Protein AF-A0A518HL63-F1 (afdb_monomer_lite)

Sequence (126 aa):
MVMKGSLRIQKVVGDMHQLRRSQWMAIAESDPELTDPPPRMGRNPANGQLMQLRLPPDERALETDGEIIGRFFWDTIHYPSPGSDGPAWDDELGTVTANYALEHEDHVRSIAELFASIMDAELVLD

Secondary structure (DSSP, 8-state):
--EEEEEEEE-EETTEE--BHHHHHHHHHH-TTEEPPPPEEEE-TTT--EEEEPPPTT-EEEEETTEEEEEEEEEEEEEE-TTSSSEEEEEEEEEEEEEEETT-HHHHHHHHHHHHHHTT-EEEE-

Foldseek 3Di:
DDWDFKKKWWDDDPNFTDQFLVLLLVCLVPPPQWADDDWDWDADPVPRDIDTDDDDSNKTFGDDPRDTFKIKHWDFDWDPDPPDPGTDGDSGGTIIMMTGDPPCVVVSVVVSVVSSVSRVTDMGGD

pLDDT: mean 88.3, std 11.54, range [50.44, 97.19]

Organism: NCBI:txid2527979

Radius of gyration: 16.2 Å; chains: 1; bounding box: 44×37×38 Å

Structure (mmCIF, N/CA/C/O backbone):
data_AF-A0A518HL63-F1
#
_entry.id   AF-A0A518HL63-F1
#
loop_
_atom_site.group_PDB
_atom_site.id
_atom_site.type_symbol
_atom_site.label_atom_id
_atom_site.label_alt_id
_atom_site.label_comp_id
_atom_site.label_asym_id
_atom_site.label_entity_id
_atom_site.label_seq_id
_atom_site.pdbx_PDB_ins_code
_atom_site.Cartn_x
_atom_site.Cartn_y
_atom_site.Cartn_z
_atom_site.occupancy
_atom_site.B_iso_or_equiv
_atom_site.auth_seq_id
_atom_site.auth_comp_id
_atom_site.auth_asym_id
_atom_site.auth_atom_id
_atom_site.pdbx_PDB_model_num
ATOM 1 N N . MET A 1 1 ? -4.138 -1.891 17.273 1.00 61.84 1 MET A N 1
ATOM 2 C CA . MET A 1 1 ? -3.821 -3.145 16.568 1.00 61.84 1 MET A CA 1
ATOM 3 C C . MET A 1 1 ? -2.320 -3.240 16.344 1.00 61.84 1 MET A C 1
ATOM 5 O O . MET A 1 1 ? -1.709 -2.217 16.055 1.00 61.84 1 MET A O 1
ATOM 9 N N . VAL A 1 2 ? -1.733 -4.425 16.519 1.00 72.50 2 VAL A N 1
ATOM 10 C CA . VAL A 1 2 ? -0.308 -4.691 16.262 1.00 72.50 2 VAL A CA 1
ATOM 11 C C . VAL A 1 2 ? -0.208 -5.439 14.933 1.00 72.50 2 VAL A C 1
ATOM 13 O O . VAL A 1 2 ? -0.754 -6.534 14.831 1.00 72.50 2 VAL A O 1
ATOM 16 N N . MET A 1 3 ? 0.462 -4.852 13.938 1.00 83.94 3 MET A N 1
ATOM 17 C CA . MET A 1 3 ? 0.768 -5.541 12.677 1.00 83.94 3 MET A CA 1
ATOM 18 C C . MET A 1 3 ? 1.794 -6.651 12.931 1.00 83.94 3 MET A C 1
ATOM 20 O O . MET A 1 3 ? 2.666 -6.494 13.792 1.00 83.94 3 MET A O 1
ATOM 24 N N . LYS A 1 4 ? 1.662 -7.781 12.234 1.00 85.81 4 LYS A N 1
ATOM 25 C CA . LYS A 1 4 ? 2.432 -9.006 12.507 1.00 85.81 4 LYS A CA 1
ATOM 26 C C . LYS A 1 4 ? 3.498 -9.331 11.473 1.00 85.81 4 LYS A C 1
ATOM 28 O O . LYS A 1 4 ? 4.478 -9.966 11.847 1.00 85.81 4 LYS A O 1
ATOM 33 N N . GLY A 1 5 ? 3.338 -8.855 10.246 1.00 89.31 5 GLY A N 1
ATOM 34 C CA . GLY A 1 5 ? 4.333 -8.983 9.191 1.00 89.31 5 GLY A CA 1
ATOM 35 C C . GLY A 1 5 ? 4.058 -8.018 8.045 1.00 89.31 5 GLY A C 1
ATOM 36 O O . GLY A 1 5 ? 3.074 -7.266 8.081 1.00 89.31 5 GLY A O 1
ATOM 37 N N . SER A 1 6 ? 4.952 -8.046 7.061 1.00 92.25 6 SER A N 1
ATOM 38 C CA . SER A 1 6 ? 4.890 -7.241 5.846 1.00 92.25 6 SER A CA 1
ATOM 39 C C . SER A 1 6 ? 5.074 -8.107 4.601 1.00 92.25 6 SER A C 1
ATOM 41 O O . SER A 1 6 ? 5.716 -9.154 4.625 1.00 92.25 6 SER A O 1
ATOM 43 N N . LEU A 1 7 ? 4.470 -7.660 3.507 1.00 93.94 7 LEU A N 1
ATOM 44 C CA . LEU A 1 7 ? 4.672 -8.144 2.148 1.00 93.94 7 LEU A CA 1
ATOM 45 C C . LEU A 1 7 ? 5.082 -6.936 1.306 1.00 93.94 7 LEU A C 1
ATOM 47 O O . LEU A 1 7 ? 4.632 -5.818 1.574 1.00 93.94 7 LEU A O 1
ATOM 51 N N . ARG A 1 8 ? 5.877 -7.144 0.261 1.00 95.06 8 ARG A N 1
ATOM 52 C CA . ARG A 1 8 ? 6.327 -6.065 -0.622 1.00 95.06 8 ARG A CA 1
ATOM 53 C C . ARG A 1 8 ? 5.973 -6.358 -2.069 1.00 95.06 8 ARG A C 1
ATOM 55 O O . ARG A 1 8 ? 6.390 -7.372 -2.616 1.00 95.06 8 ARG A O 1
ATOM 62 N N . ILE A 1 9 ? 5.251 -5.445 -2.708 1.00 95.25 9 ILE A N 1
ATOM 63 C CA . ILE A 1 9 ? 5.017 -5.458 -4.150 1.00 95.25 9 ILE A CA 1
ATOM 64 C C . ILE A 1 9 ? 6.094 -4.609 -4.816 1.00 95.25 9 ILE A C 1
ATOM 66 O O . ILE A 1 9 ? 6.260 -3.428 -4.491 1.00 95.25 9 ILE A O 1
ATOM 70 N N . GLN A 1 10 ? 6.823 -5.197 -5.757 1.00 93.69 10 GLN A N 1
ATOM 71 C CA . GLN A 1 10 ? 7.924 -4.527 -6.435 1.00 93.69 10 GLN A CA 1
ATOM 72 C C . GLN A 1 10 ? 8.055 -4.959 -7.889 1.00 93.69 10 GLN A C 1
ATOM 74 O O . GLN A 1 10 ? 7.746 -6.087 -8.249 1.00 93.69 10 GLN A O 1
ATOM 79 N N . LYS A 1 11 ? 8.582 -4.071 -8.728 1.00 91.81 11 LYS A N 1
ATOM 80 C CA . LYS A 1 11 ? 8.976 -4.400 -10.098 1.00 91.81 11 LYS A CA 1
ATOM 81 C C . LYS A 1 11 ? 10.426 -4.013 -10.288 1.00 91.81 11 LYS A C 1
ATOM 83 O O . LYS A 1 11 ? 10.715 -2.820 -10.293 1.00 91.81 11 LYS A O 1
ATOM 88 N N . VAL A 1 12 ? 11.311 -4.993 -10.441 1.00 85.50 12 VAL A N 1
ATOM 89 C CA . VAL A 1 12 ? 12.753 -4.779 -10.620 1.00 85.50 12 VAL A CA 1
ATOM 90 C C . VAL A 1 12 ? 13.178 -5.332 -11.978 1.00 85.50 12 VAL A C 1
ATOM 92 O O . VAL A 1 12 ? 12.882 -6.474 -12.309 1.00 85.50 12 VAL A O 1
ATOM 95 N N . VAL A 1 13 ? 13.864 -4.518 -12.783 1.00 83.81 13 VAL A N 1
ATOM 96 C CA . VAL A 1 13 ? 14.419 -4.917 -14.084 1.00 83.81 13 VAL A CA 1
ATOM 97 C C . VAL A 1 13 ? 15.917 -4.639 -14.070 1.00 83.81 13 VAL A C 1
ATOM 99 O O . VAL A 1 13 ? 16.348 -3.483 -14.090 1.00 83.81 13 VAL A O 1
ATOM 102 N N . GLY A 1 14 ? 16.715 -5.707 -14.019 1.00 84.81 14 GLY A N 1
ATOM 103 C CA . GLY A 1 14 ? 18.136 -5.594 -13.691 1.00 84.81 14 GLY A CA 1
ATOM 104 C C . GLY A 1 14 ? 18.298 -5.110 -12.251 1.00 84.81 14 GLY A C 1
ATOM 105 O O . GLY A 1 14 ? 17.744 -5.722 -11.347 1.00 84.81 14 GLY A O 1
ATOM 106 N N . ASP A 1 15 ? 18.992 -3.988 -12.058 1.00 76.12 15 ASP A N 1
ATOM 107 C CA . ASP A 1 15 ? 19.229 -3.385 -10.736 1.00 76.12 15 ASP A CA 1
ATOM 108 C C . ASP A 1 15 ? 18.327 -2.160 -10.455 1.00 76.12 15 ASP A C 1
ATOM 110 O O . ASP A 1 15 ? 18.568 -1.397 -9.520 1.00 76.12 15 ASP A O 1
ATOM 114 N N . MET A 1 16 ? 17.300 -1.922 -11.281 1.00 78.38 16 MET A N 1
ATOM 115 C CA . MET A 1 16 ? 16.433 -0.737 -11.190 1.00 78.38 16 MET A CA 1
ATOM 116 C C . MET A 1 16 ? 14.993 -1.130 -10.871 1.00 78.38 16 MET A C 1
ATOM 118 O O . MET A 1 16 ? 14.450 -2.011 -11.540 1.00 78.38 16 MET A O 1
ATOM 122 N N . HIS A 1 17 ? 14.336 -0.441 -9.927 1.00 81.06 17 HIS A N 1
ATOM 123 C CA . HIS A 1 17 ? 12.883 -0.585 -9.809 1.00 81.06 17 HIS A CA 1
ATOM 124 C C . HIS A 1 17 ? 12.187 0.275 -10.855 1.00 81.06 17 HIS A C 1
ATOM 126 O O . HIS A 1 17 ? 12.666 1.328 -11.270 1.00 81.06 17 HIS A O 1
ATOM 132 N N . GLN A 1 18 ? 11.043 -0.222 -11.295 1.00 87.25 18 GLN A N 1
ATOM 133 C CA . GLN A 1 18 ? 10.226 0.384 -12.334 1.00 87.25 18 GLN A CA 1
ATOM 134 C C . GLN A 1 18 ? 8.776 0.575 -11.900 1.00 87.25 18 GLN A C 1
ATOM 136 O O . GLN A 1 18 ? 7.995 1.148 -12.659 1.00 87.25 18 GLN A O 1
ATOM 141 N N . LEU A 1 19 ? 8.405 0.085 -10.713 1.00 91.38 19 LEU A N 1
ATOM 142 C CA . LEU A 1 19 ? 7.070 0.306 -10.185 1.00 91.38 19 LEU A CA 1
ATOM 143 C C . LEU A 1 19 ? 6.904 1.793 -9.894 1.00 91.38 19 LEU A C 1
ATOM 145 O O . LEU A 1 19 ? 7.786 2.391 -9.273 1.00 91.38 19 LEU A O 1
ATOM 149 N N . ARG A 1 20 ? 5.783 2.370 -10.343 1.00 91.94 20 ARG A N 1
ATOM 150 C CA . ARG A 1 20 ? 5.518 3.799 -10.190 1.00 91.94 20 ARG A CA 1
ATOM 151 C C . ARG A 1 20 ? 4.469 4.120 -9.136 1.00 91.94 20 ARG A C 1
ATOM 153 O O . ARG A 1 20 ? 3.409 3.494 -9.114 1.00 91.94 20 ARG A O 1
ATOM 160 N N . ARG A 1 21 ? 4.705 5.171 -8.349 1.00 94.00 21 ARG A N 1
ATOM 161 C CA . ARG A 1 21 ? 3.762 5.666 -7.335 1.00 94.00 21 ARG A CA 1
ATOM 162 C C . ARG A 1 21 ? 2.418 6.017 -7.953 1.00 94.00 21 ARG A C 1
ATOM 164 O O . ARG A 1 21 ? 1.379 5.647 -7.420 1.00 94.00 21 ARG A O 1
ATOM 171 N N . SER A 1 22 ? 2.430 6.668 -9.112 1.00 94.69 22 SER A N 1
ATOM 172 C CA . SER A 1 22 ? 1.220 6.976 -9.882 1.00 94.69 22 SER A CA 1
ATOM 173 C C . SER A 1 22 ? 0.386 5.743 -10.263 1.00 94.69 22 SER A C 1
ATOM 175 O O . SER A 1 22 ? -0.840 5.831 -10.261 1.00 94.69 22 SER A O 1
ATOM 177 N N . GLN A 1 23 ? 1.009 4.590 -10.541 1.00 95.12 23 GLN A N 1
ATOM 178 C CA . GLN A 1 23 ? 0.276 3.339 -10.794 1.00 95.12 23 GLN A CA 1
ATOM 179 C C . GLN A 1 23 ? -0.397 2.834 -9.518 1.00 95.12 23 GLN A C 1
ATOM 181 O O . GLN A 1 23 ? -1.576 2.487 -9.547 1.00 95.12 23 GLN A O 1
ATOM 186 N N . TRP A 1 24 ? 0.334 2.850 -8.398 1.00 95.75 24 TRP A N 1
ATOM 187 C CA . TRP A 1 24 ? -0.224 2.500 -7.096 1.00 95.75 24 TRP A CA 1
ATOM 188 C C . TRP A 1 24 ? -1.393 3.416 -6.719 1.00 95.75 24 TRP A C 1
ATOM 190 O O . TRP A 1 24 ? -2.459 2.919 -6.375 1.00 95.75 24 TRP A O 1
ATOM 200 N N . MET A 1 25 ? -1.241 4.738 -6.845 1.00 95.81 25 MET A N 1
ATOM 201 C CA . MET A 1 25 ? -2.315 5.677 -6.509 1.00 95.81 25 MET A CA 1
ATOM 202 C C . MET A 1 25 ? -3.574 5.446 -7.350 1.00 95.81 25 MET A C 1
ATOM 204 O O . MET A 1 25 ? -4.672 5.496 -6.808 1.00 95.81 25 MET A O 1
ATOM 208 N N . ALA A 1 26 ? -3.434 5.128 -8.642 1.00 95.44 26 ALA A N 1
ATOM 209 C CA . ALA A 1 26 ? -4.585 4.825 -9.493 1.00 95.44 26 ALA A CA 1
ATOM 210 C C . ALA A 1 26 ? -5.371 3.591 -9.005 1.00 95.44 26 ALA A C 1
ATOM 212 O O . ALA A 1 26 ? -6.601 3.589 -9.052 1.00 95.44 26 ALA A O 1
ATOM 213 N N . ILE A 1 27 ? -4.684 2.559 -8.502 1.00 95.44 27 ILE A N 1
ATOM 214 C CA . ILE A 1 27 ? -5.324 1.392 -7.870 1.00 95.44 27 ILE A CA 1
ATOM 215 C C . ILE A 1 27 ? -5.944 1.800 -6.532 1.00 95.44 27 ILE A C 1
ATOM 217 O O . ILE A 1 27 ? -7.132 1.588 -6.317 1.00 95.44 27 ILE A O 1
ATOM 221 N N . ALA A 1 28 ? -5.169 2.458 -5.670 1.00 94.56 28 ALA A N 1
ATOM 222 C CA . ALA A 1 28 ? -5.584 2.904 -4.343 1.00 94.56 28 ALA A CA 1
ATOM 223 C C . ALA A 1 28 ? -6.820 3.822 -4.346 1.00 94.56 28 ALA A C 1
ATOM 225 O O . ALA A 1 28 ? -7.531 3.904 -3.348 1.00 94.56 28 ALA A O 1
ATOM 226 N N . GLU A 1 29 ? -7.053 4.561 -5.430 1.00 93.75 29 GLU A N 1
ATOM 227 C CA . GLU A 1 29 ? -8.224 5.425 -5.610 1.00 93.75 29 GLU A CA 1
ATOM 228 C C . GLU A 1 29 ? -9.440 4.703 -6.204 1.00 93.75 29 GLU A C 1
ATOM 230 O O . GLU A 1 29 ? -10.560 5.189 -6.050 1.00 93.75 29 GLU A O 1
ATOM 235 N N . SER A 1 30 ? -9.239 3.586 -6.909 1.00 93.38 30 SER A N 1
ATOM 236 C CA . SER A 1 30 ? -10.305 2.901 -7.653 1.00 93.38 30 SER A CA 1
ATOM 237 C C . SER A 1 30 ? -10.763 1.588 -7.028 1.00 93.38 30 SER A C 1
ATOM 239 O O . SER A 1 30 ? -11.884 1.157 -7.308 1.00 93.38 30 SER A O 1
ATOM 241 N N . ASP A 1 31 ? -9.935 0.963 -6.192 1.00 94.62 31 ASP A N 1
ATOM 242 C CA . ASP A 1 31 ? -10.261 -0.307 -5.561 1.00 94.62 31 ASP A CA 1
ATOM 243 C C . ASP A 1 31 ? -11.228 -0.115 -4.375 1.00 94.62 31 ASP A C 1
ATOM 245 O O . ASP A 1 31 ? -10.900 0.606 -3.430 1.00 94.62 31 ASP A O 1
ATOM 249 N N . PRO A 1 32 ? -12.424 -0.733 -4.400 1.00 93.44 32 PRO A N 1
ATOM 250 C CA . PRO A 1 32 ? -13.440 -0.536 -3.370 1.00 93.44 32 PRO A CA 1
ATOM 251 C C . PRO A 1 32 ? -13.135 -1.249 -2.044 1.00 93.44 32 PRO A C 1
ATOM 253 O O . PRO A 1 32 ? -13.814 -0.966 -1.056 1.00 93.44 32 PRO A O 1
ATOM 256 N N . GLU A 1 33 ? -12.172 -2.176 -2.005 1.00 93.31 33 GLU A N 1
ATOM 257 C CA . GLU A 1 33 ? -11.741 -2.828 -0.762 1.00 93.31 33 GLU A CA 1
ATOM 258 C C . GLU A 1 33 ? -10.764 -1.950 0.031 1.00 93.31 33 GLU A C 1
ATOM 260 O O . GLU A 1 33 ? -10.609 -2.113 1.244 1.00 93.31 33 GLU A O 1
ATOM 265 N N . LEU A 1 34 ? -10.127 -0.988 -0.641 1.00 95.25 34 LEU A N 1
ATOM 266 C CA . LEU A 1 34 ? -9.207 -0.046 -0.027 1.00 95.25 34 LEU A CA 1
ATOM 267 C C . LEU A 1 34 ? -9.944 1.176 0.523 1.00 95.25 34 LEU A C 1
ATOM 269 O O . LEU A 1 34 ? -10.631 1.905 -0.190 1.00 95.25 34 LEU A O 1
ATOM 273 N N . THR A 1 35 ? -9.740 1.445 1.808 1.00 95.12 35 THR A N 1
ATOM 274 C CA . THR A 1 35 ? -10.339 2.583 2.510 1.00 95.12 35 THR A CA 1
ATOM 275 C C . THR A 1 35 ? -9.285 3.584 2.963 1.00 95.12 35 THR A C 1
ATOM 277 O O . THR A 1 35 ? -8.084 3.293 3.039 1.00 95.12 35 THR A O 1
ATOM 280 N N . ASP A 1 36 ? -9.737 4.795 3.288 1.00 92.62 36 ASP A N 1
ATOM 281 C CA . ASP A 1 36 ? -8.885 5.761 3.965 1.00 92.62 36 ASP A CA 1
ATOM 282 C C . ASP A 1 36 ? -8.555 5.255 5.379 1.00 92.62 36 ASP A C 1
ATOM 284 O O . ASP A 1 36 ? -9.465 4.995 6.173 1.00 92.62 36 ASP A O 1
ATOM 288 N N . PRO A 1 37 ? -7.267 5.144 5.746 1.00 90.31 37 PRO A N 1
ATOM 289 C CA . PRO A 1 37 ? -6.884 4.757 7.094 1.00 90.31 37 PRO A CA 1
ATOM 290 C C . PRO A 1 37 ? -7.386 5.780 8.128 1.00 90.31 37 PRO A C 1
ATOM 292 O O . PRO A 1 37 ? -7.457 6.985 7.859 1.00 90.31 37 PRO A O 1
ATOM 295 N N . PRO A 1 38 ? -7.647 5.347 9.373 1.00 86.94 38 PRO A N 1
ATOM 296 C CA . PRO A 1 38 ? -8.111 6.233 10.422 1.00 86.94 38 PRO A CA 1
ATOM 297 C C . PRO A 1 38 ? -7.045 7.292 10.735 1.00 86.94 38 PRO A C 1
ATOM 299 O O . PRO A 1 38 ? -5.841 6.993 10.695 1.00 86.94 38 PRO A O 1
ATOM 302 N N . PRO A 1 39 ? -7.459 8.510 11.129 1.00 87.25 39 PRO A N 1
ATOM 303 C CA . PRO A 1 39 ? -6.540 9.571 11.509 1.00 87.25 39 PRO A CA 1
ATOM 304 C C . PRO A 1 39 ? -5.517 9.108 12.546 1.00 87.25 39 PRO A C 1
ATOM 306 O O . PRO A 1 39 ? -5.866 8.545 13.587 1.00 87.25 39 PRO A O 1
ATOM 309 N N . ARG A 1 40 ? -4.235 9.386 12.299 1.00 88.31 40 ARG A N 1
ATOM 310 C CA . ARG A 1 40 ? -3.193 9.172 13.307 1.00 88.31 40 ARG A CA 1
ATOM 311 C C . ARG A 1 40 ? -3.128 10.386 14.225 1.00 88.31 40 ARG A C 1
ATOM 313 O O . ARG A 1 40 ? -3.049 11.520 13.761 1.00 88.31 40 ARG A O 1
ATOM 320 N N . MET A 1 41 ? -3.113 10.142 15.530 1.00 93.31 41 MET A N 1
ATOM 321 C CA . MET A 1 41 ? -2.921 11.184 16.534 1.00 93.31 41 MET A CA 1
ATOM 322 C C . MET A 1 41 ? -1.470 11.176 17.005 1.00 93.31 41 MET A C 1
ATOM 324 O O . MET A 1 41 ? -0.958 10.156 17.461 1.00 93.31 41 MET A O 1
ATOM 328 N N . GLY A 1 42 ? -0.809 12.322 16.892 1.00 92.12 42 GLY A N 1
ATOM 329 C CA . GLY A 1 42 ? 0.525 12.568 17.417 1.00 92.12 42 GLY A CA 1
ATOM 330 C C . GLY A 1 42 ? 0.494 13.536 18.593 1.00 92.12 42 GLY A C 1
ATOM 331 O O . GLY A 1 42 ? -0.559 14.022 19.014 1.00 92.12 42 GLY A O 1
ATOM 332 N N . ARG A 1 43 ? 1.683 13.847 19.107 1.00 95.50 43 ARG A N 1
ATOM 333 C CA . ARG A 1 43 ? 1.887 14.928 20.071 1.00 95.50 43 ARG A CA 1
ATOM 334 C C . ARG A 1 43 ? 2.834 15.950 19.479 1.00 95.50 43 ARG A C 1
ATOM 336 O O . ARG A 1 43 ? 3.896 15.588 18.981 1.00 95.50 43 ARG A O 1
ATOM 343 N N . ASN A 1 44 ? 2.456 17.217 19.570 1.00 94.12 44 ASN A N 1
ATOM 344 C CA . ASN A 1 44 ? 3.344 18.308 19.222 1.00 94.12 44 ASN A CA 1
ATOM 345 C C . ASN A 1 44 ? 4.554 18.282 20.181 1.00 94.12 44 ASN A C 1
ATOM 347 O O . ASN A 1 44 ? 4.358 18.371 21.398 1.00 94.12 44 ASN A O 1
ATOM 351 N N . PRO A 1 45 ? 5.793 18.170 19.673 1.00 93.25 45 PRO A N 1
ATOM 352 C CA . PRO A 1 45 ? 6.977 18.051 20.521 1.00 93.25 45 PRO A CA 1
ATOM 353 C C . PRO A 1 45 ? 7.270 19.319 21.337 1.00 93.25 45 PRO A C 1
ATOM 355 O O . PRO A 1 45 ? 7.923 19.232 22.371 1.00 93.25 45 PRO A O 1
ATOM 358 N N . ALA A 1 46 ? 6.779 20.487 20.913 1.00 95.44 46 ALA A N 1
ATOM 359 C CA . ALA A 1 46 ? 7.027 21.754 21.596 1.00 95.44 46 ALA A CA 1
ATOM 360 C C . ALA A 1 46 ? 6.135 21.965 22.831 1.00 95.44 46 ALA A C 1
ATOM 362 O O . ALA A 1 46 ? 6.562 22.605 23.788 1.00 95.44 46 ALA A O 1
ATOM 363 N N . ASN A 1 47 ? 4.892 21.472 22.812 1.00 94.81 47 ASN A N 1
ATOM 364 C CA . ASN A 1 47 ? 3.904 21.775 23.859 1.00 94.81 47 ASN A CA 1
ATOM 365 C C . ASN A 1 47 ? 3.118 20.554 24.377 1.00 94.81 47 ASN A C 1
ATOM 367 O O . ASN A 1 47 ? 2.258 20.700 25.244 1.00 94.81 47 ASN A O 1
ATOM 371 N N . GLY A 1 48 ? 3.378 19.358 23.845 1.00 95.44 48 GLY A N 1
ATOM 372 C CA . GLY A 1 48 ? 2.751 18.101 24.259 1.00 95.44 48 GLY A CA 1
ATOM 373 C C . GLY A 1 48 ? 1.278 17.930 23.867 1.00 95.44 48 GLY A C 1
ATOM 374 O O . GLY A 1 48 ? 0.692 16.884 24.178 1.00 95.44 48 GLY A O 1
ATOM 375 N N . GLN A 1 49 ? 0.671 18.913 23.192 1.00 96.25 49 GLN A N 1
ATOM 376 C CA . GLN A 1 49 ? -0.732 18.862 22.780 1.00 96.25 49 GLN A CA 1
ATOM 377 C C . GLN A 1 49 ? -0.955 17.807 21.697 1.00 96.25 49 GLN A C 1
ATOM 379 O O . GLN A 1 49 ? -0.081 17.550 20.866 1.00 96.25 49 GLN A O 1
ATOM 384 N N . LEU A 1 50 ? -2.142 17.197 21.711 1.00 95.56 50 LEU A N 1
ATOM 385 C CA . LEU A 1 50 ? -2.547 16.264 20.666 1.00 95.56 50 LEU A CA 1
ATOM 386 C C . LEU A 1 50 ? -2.729 17.011 19.346 1.00 95.56 50 LEU A C 1
ATOM 388 O O . LEU A 1 50 ? -3.317 18.090 19.310 1.00 95.56 50 LEU A O 1
ATOM 392 N N . MET A 1 51 ? -2.251 16.406 18.266 1.00 93.44 51 MET A N 1
ATOM 393 C CA . MET A 1 51 ? -2.467 16.898 16.911 1.00 93.44 51 MET A CA 1
ATOM 394 C C . MET A 1 51 ? -2.748 15.736 15.970 1.00 93.44 51 MET A C 1
ATOM 396 O O . MET A 1 51 ? -2.215 14.641 16.152 1.00 93.44 51 MET A O 1
ATOM 400 N N . GLN A 1 52 ? -3.567 15.978 14.954 1.00 91.44 52 GLN A N 1
ATOM 401 C CA . GLN A 1 52 ? -3.769 15.015 13.881 1.00 91.44 52 GLN A CA 1
ATOM 402 C C . GLN A 1 52 ? -2.551 15.036 12.952 1.00 91.44 52 GLN A C 1
ATOM 404 O O . GLN A 1 52 ? -2.110 16.098 12.510 1.00 91.44 52 GLN A O 1
ATOM 409 N N . LEU A 1 53 ? -1.994 13.862 12.677 1.00 88.69 53 LEU A N 1
ATOM 410 C CA . LEU A 1 53 ? -0.906 13.685 11.727 1.00 88.69 53 LEU A CA 1
ATOM 411 C C . LEU A 1 53 ? -1.490 13.564 10.322 1.00 88.69 53 LEU A C 1
ATOM 413 O O . LEU A 1 53 ? -2.463 12.840 10.101 1.00 88.69 53 LEU A O 1
ATOM 417 N N . ARG A 1 54 ? -0.874 14.266 9.370 1.00 82.88 54 ARG A N 1
ATOM 418 C CA . ARG A 1 54 ? -1.195 14.106 7.954 1.00 82.88 54 ARG A CA 1
ATOM 419 C C . ARG A 1 54 ? -0.712 12.733 7.501 1.00 82.88 54 ARG A C 1
ATOM 421 O O . ARG A 1 54 ? 0.461 12.414 7.680 1.00 82.88 54 ARG A O 1
ATOM 428 N N . LEU A 1 55 ? -1.615 11.949 6.926 1.00 83.44 55 LEU A N 1
ATOM 429 C CA . LEU A 1 55 ? -1.263 10.679 6.309 1.00 83.44 55 LEU A CA 1
ATOM 430 C C . LEU A 1 55 ? -0.777 10.912 4.878 1.00 83.44 55 LEU A C 1
ATOM 432 O O . LEU A 1 55 ? -1.236 11.865 4.232 1.00 83.44 55 LEU A O 1
ATOM 436 N N . PRO A 1 56 ? 0.170 10.094 4.393 1.00 85.75 56 PRO A N 1
ATOM 437 C CA . PRO A 1 56 ? 0.515 10.077 2.982 1.00 85.75 56 PRO A CA 1
ATOM 438 C C . PRO A 1 56 ? -0.744 9.802 2.134 1.00 85.75 56 PRO A C 1
ATOM 440 O O . PRO A 1 56 ? -1.577 8.990 2.540 1.00 85.75 56 PRO A O 1
ATOM 443 N N . PRO A 1 57 ? -0.927 10.486 0.989 1.00 85.81 57 PRO A N 1
ATOM 444 C CA . PRO A 1 57 ? -2.122 10.331 0.144 1.00 85.81 57 PRO A CA 1
ATOM 445 C C . PRO A 1 57 ? -2.268 8.928 -0.469 1.00 85.81 57 PRO A C 1
ATOM 447 O O . PRO A 1 57 ? -3.332 8.565 -0.959 1.00 85.81 57 PRO A O 1
ATOM 450 N N . ASP A 1 58 ? -1.196 8.157 -0.423 1.00 92.00 58 ASP A N 1
ATOM 451 C CA . ASP A 1 58 ? -0.973 6.822 -0.960 1.00 92.00 58 ASP A CA 1
ATOM 452 C C . ASP A 1 58 ? -0.967 5.732 0.120 1.00 92.00 58 ASP A C 1
ATOM 454 O O . ASP A 1 58 ? -0.614 4.590 -0.164 1.00 92.00 58 ASP A O 1
ATOM 458 N N . GLU A 1 59 ? -1.352 6.061 1.355 1.00 94.81 59 GLU A N 1
ATOM 459 C CA . GLU A 1 59 ? -1.686 5.055 2.361 1.00 94.81 59 GLU A CA 1
ATOM 460 C C . GLU A 1 59 ? -3.162 4.649 2.223 1.00 94.81 59 GLU A C 1
ATOM 462 O O . GLU A 1 59 ? -4.052 5.503 2.166 1.00 94.81 59 GLU A O 1
ATOM 467 N N . ARG A 1 60 ? -3.426 3.342 2.211 1.00 96.56 60 ARG A N 1
ATOM 468 C CA . ARG A 1 60 ? -4.767 2.750 2.260 1.00 96.56 60 ARG A CA 1
ATOM 469 C C . ARG A 1 60 ? -4.851 1.676 3.331 1.00 96.56 60 ARG A C 1
ATOM 471 O O . ARG A 1 60 ? -3.859 1.020 3.651 1.00 96.56 60 ARG A O 1
ATOM 478 N N . ALA A 1 61 ? -6.034 1.507 3.899 1.00 95.62 61 ALA A N 1
ATOM 479 C CA . ALA A 1 61 ? -6.365 0.408 4.792 1.00 95.62 61 ALA A CA 1
ATOM 480 C C . ALA A 1 61 ? -7.181 -0.650 4.042 1.00 95.62 61 ALA A C 1
ATOM 482 O O . ALA A 1 61 ? -7.876 -0.337 3.083 1.00 95.62 61 ALA A O 1
ATOM 483 N N . LEU A 1 62 ? -7.077 -1.896 4.495 1.00 95.81 62 LEU A N 1
ATOM 484 C CA . LEU A 1 62 ? -8.009 -2.963 4.151 1.00 95.81 62 LEU A CA 1
ATOM 485 C C . LEU A 1 62 ? -8.850 -3.244 5.392 1.00 95.81 62 LEU A C 1
ATOM 487 O O . LEU A 1 62 ? -8.283 -3.483 6.465 1.00 95.81 62 LEU A O 1
ATOM 491 N N . GLU A 1 63 ? -10.171 -3.207 5.252 1.00 94.19 63 GLU A N 1
ATOM 492 C CA . GLU A 1 63 ? -11.122 -3.371 6.353 1.00 94.19 63 GLU A CA 1
ATOM 493 C C . GLU A 1 63 ? -12.072 -4.549 6.109 1.00 94.19 63 GLU A C 1
ATOM 495 O O . GLU A 1 63 ? -12.590 -4.727 5.012 1.00 94.19 63 GLU A O 1
ATOM 500 N N . THR A 1 64 ? -12.344 -5.332 7.154 1.00 90.50 64 THR A N 1
ATOM 501 C CA . THR A 1 64 ? -13.404 -6.352 7.171 1.00 90.50 64 THR A CA 1
ATOM 502 C C . THR A 1 64 ? -14.223 -6.185 8.440 1.00 90.50 64 THR A C 1
ATOM 504 O O . THR A 1 64 ? -13.665 -6.006 9.517 1.00 90.50 64 THR A O 1
ATOM 507 N N . ASP A 1 65 ? -15.551 -6.199 8.327 1.00 89.62 65 ASP A N 1
ATOM 508 C CA . ASP A 1 65 ? -16.469 -6.092 9.474 1.00 89.62 65 ASP A CA 1
ATOM 509 C C . ASP A 1 65 ? -16.187 -4.899 10.421 1.00 89.62 65 ASP A C 1
ATOM 511 O O . ASP A 1 65 ? -16.464 -4.946 11.620 1.00 89.62 65 ASP A O 1
ATOM 515 N N . GLY A 1 66 ? -15.646 -3.800 9.879 1.00 88.00 66 GLY A N 1
ATOM 516 C CA . GLY A 1 66 ? -15.276 -2.598 10.637 1.00 88.00 66 GLY A CA 1
ATOM 517 C C . GLY A 1 66 ? -13.933 -2.682 11.376 1.00 88.00 66 GLY A C 1
ATOM 518 O O . GLY A 1 66 ? -13.594 -1.768 12.130 1.00 88.00 66 GLY A O 1
ATOM 519 N N . GLU A 1 67 ? -13.161 -3.749 11.169 1.00 91.31 67 GLU A N 1
ATOM 520 C CA . GLU A 1 67 ? -11.789 -3.894 11.644 1.00 91.31 67 GLU A CA 1
ATOM 521 C C . GLU A 1 67 ? -10.796 -3.726 10.491 1.00 91.31 67 GLU A C 1
ATOM 523 O O . GLU A 1 67 ? -10.920 -4.343 9.437 1.00 91.31 67 GLU A O 1
ATOM 528 N N . ILE A 1 68 ? -9.768 -2.904 10.706 1.00 93.19 68 ILE A N 1
ATOM 529 C CA . ILE A 1 68 ? -8.640 -2.799 9.776 1.00 93.19 68 ILE A CA 1
ATOM 530 C C . ILE A 1 68 ? -7.815 -4.063 9.917 1.00 93.19 68 ILE A C 1
ATOM 532 O O . ILE A 1 68 ? -7.282 -4.302 10.988 1.00 93.19 68 ILE A O 1
ATOM 536 N N . ILE A 1 69 ? -7.638 -4.814 8.843 1.00 95.25 69 ILE A N 1
ATOM 537 C CA . ILE A 1 69 ? -6.861 -6.060 8.837 1.00 95.25 69 ILE A CA 1
ATOM 538 C C . ILE A 1 69 ? -5.544 -5.933 8.081 1.00 95.25 69 ILE A C 1
ATOM 540 O O . ILE A 1 69 ? -4.653 -6.768 8.238 1.00 95.25 69 ILE A O 1
ATOM 544 N N . GLY A 1 70 ? -5.386 -4.867 7.298 1.00 95.38 70 GLY A N 1
ATOM 545 C CA . GLY A 1 70 ? -4.156 -4.595 6.576 1.00 95.38 70 GLY A CA 1
ATOM 546 C C . GLY A 1 70 ? -3.985 -3.128 6.223 1.00 95.38 70 GLY A C 1
ATOM 547 O O . GLY A 1 70 ? -4.902 -2.316 6.365 1.00 95.38 70 GLY A O 1
ATOM 548 N N . ARG A 1 71 ? -2.774 -2.771 5.805 1.00 95.12 71 ARG A N 1
ATOM 549 C CA . ARG A 1 71 ? -2.449 -1.437 5.294 1.00 95.12 71 ARG A CA 1
ATOM 550 C C . ARG A 1 71 ? -1.484 -1.535 4.138 1.00 95.12 71 ARG A C 1
ATOM 552 O O . ARG A 1 71 ? -0.491 -2.240 4.257 1.00 95.12 71 ARG A O 1
ATOM 559 N N . PHE A 1 72 ? -1.738 -0.752 3.106 1.00 96.38 72 PHE A N 1
ATOM 560 C CA . PHE A 1 72 ? -0.889 -0.602 1.940 1.00 96.38 72 PHE A CA 1
ATOM 561 C C . PHE A 1 72 ? -0.340 0.820 1.909 1.00 96.38 72 PHE A C 1
ATOM 563 O O . PHE A 1 72 ? -1.086 1.773 2.127 1.00 96.38 72 PHE A O 1
ATOM 570 N N . PHE A 1 73 ? 0.954 0.982 1.671 1.00 94.38 73 PHE A N 1
ATOM 571 C CA . PHE A 1 73 ? 1.574 2.297 1.524 1.00 94.38 73 PHE A CA 1
ATOM 572 C C . PHE A 1 73 ? 2.783 2.224 0.601 1.00 94.38 73 PHE A C 1
ATOM 574 O O . PHE A 1 73 ? 3.375 1.164 0.405 1.00 94.38 73 PHE A O 1
ATOM 581 N N . TRP A 1 74 ? 3.127 3.367 0.024 1.00 95.44 74 TRP A N 1
ATOM 582 C CA . TRP A 1 74 ? 4.292 3.509 -0.833 1.00 95.44 74 TRP A CA 1
ATOM 583 C C . TRP A 1 74 ? 5.565 3.694 -0.011 1.00 95.44 74 TRP A C 1
ATOM 585 O O . TRP A 1 74 ? 5.618 4.553 0.872 1.00 95.44 74 TRP A O 1
ATOM 595 N N . ASP A 1 75 ? 6.601 2.952 -0.375 1.00 90.75 75 ASP A N 1
ATOM 596 C CA . ASP A 1 75 ? 7.965 3.157 0.090 1.00 90.75 75 ASP A CA 1
ATOM 597 C C . ASP A 1 75 ? 8.836 3.582 -1.094 1.00 90.75 75 ASP A C 1
ATOM 599 O O . ASP A 1 75 ? 9.110 2.798 -2.007 1.00 90.75 75 ASP A O 1
ATOM 603 N N . THR A 1 76 ? 9.268 4.845 -1.084 1.00 87.50 76 THR A N 1
ATOM 604 C CA . THR A 1 76 ? 10.198 5.384 -2.083 1.00 87.50 76 THR A CA 1
ATOM 605 C C . THR A 1 76 ? 11.554 4.695 -1.968 1.00 87.50 76 THR A C 1
ATOM 607 O O . THR A 1 76 ? 12.075 4.505 -0.866 1.00 87.50 76 THR A O 1
ATOM 610 N N . ILE A 1 77 ? 12.162 4.367 -3.108 1.00 77.38 77 ILE A N 1
ATOM 611 C CA . ILE A 1 77 ? 13.489 3.748 -3.155 1.00 77.38 77 ILE A CA 1
ATOM 612 C C . ILE A 1 77 ? 14.534 4.748 -3.627 1.00 77.38 77 ILE A C 1
ATOM 614 O O . ILE A 1 77 ? 14.313 5.551 -4.529 1.00 77.38 77 ILE A O 1
ATOM 618 N N . HIS A 1 78 ? 15.713 4.676 -3.013 1.00 68.81 78 HIS A N 1
ATOM 619 C CA . HIS A 1 78 ? 16.853 5.496 -3.389 1.00 68.81 78 HIS A CA 1
ATOM 620 C C . HIS A 1 78 ? 17.698 4.779 -4.443 1.00 68.81 78 HIS A C 1
ATOM 622 O O . HIS A 1 78 ? 18.240 3.706 -4.169 1.00 68.81 78 HI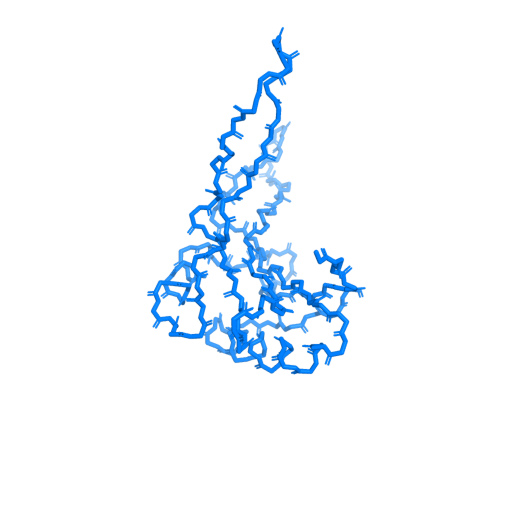S A O 1
ATOM 628 N N . TYR A 1 79 ? 17.897 5.407 -5.604 1.00 63.03 79 TYR A N 1
ATOM 629 C CA . TYR A 1 79 ? 18.911 4.954 -6.555 1.00 63.03 79 TYR A CA 1
ATOM 630 C C . TYR A 1 79 ? 20.205 5.739 -6.384 1.00 63.03 79 TYR A C 1
ATOM 632 O O . TYR A 1 79 ? 20.186 6.976 -6.396 1.00 63.03 79 TYR A O 1
ATOM 640 N N . PRO A 1 80 ? 21.360 5.058 -6.324 1.00 56.28 80 PRO A N 1
ATOM 641 C CA . PRO A 1 80 ? 22.606 5.706 -6.682 1.00 56.28 80 PRO A CA 1
ATOM 642 C C . PRO A 1 80 ? 22.537 6.052 -8.176 1.00 56.28 80 PRO A C 1
ATOM 644 O O . PRO A 1 80 ? 22.506 5.164 -9.024 1.00 56.28 80 PRO A O 1
ATOM 647 N N . SER A 1 81 ? 22.466 7.342 -8.510 1.00 54.69 81 SER A N 1
ATOM 648 C CA . SER A 1 81 ? 22.496 7.770 -9.910 1.00 54.69 81 SER A CA 1
ATOM 649 C C . SER A 1 81 ? 23.933 7.723 -10.441 1.00 54.69 81 SER A C 1
ATOM 651 O O . SER A 1 81 ? 24.827 8.311 -9.824 1.00 54.69 81 SER A O 1
ATOM 653 N N . PRO A 1 82 ? 24.200 7.050 -11.576 1.00 50.44 82 PRO A N 1
ATOM 654 C CA . PRO A 1 82 ? 25.528 7.059 -12.177 1.00 50.44 82 PRO A CA 1
ATOM 655 C C . PRO A 1 82 ? 25.891 8.481 -12.631 1.00 50.44 82 PRO A C 1
ATOM 657 O O . PRO A 1 82 ? 25.277 9.021 -13.548 1.00 50.44 82 PRO A O 1
ATOM 660 N N . GLY A 1 83 ? 26.902 9.085 -12.000 1.00 59.84 83 GLY A N 1
ATOM 661 C CA . GLY A 1 83 ? 27.417 10.412 -12.367 1.00 59.84 83 GLY A CA 1
ATOM 662 C C . GLY A 1 83 ? 26.905 11.588 -11.528 1.00 59.84 83 GLY A C 1
ATOM 663 O O . GLY A 1 83 ? 27.223 12.729 -11.862 1.00 59.84 83 GLY A O 1
ATOM 664 N N . SER A 1 84 ? 26.165 11.343 -10.443 1.00 52.44 84 SER A N 1
ATOM 665 C CA . SER A 1 84 ? 25.863 12.351 -9.419 1.00 52.44 84 SER A CA 1
ATOM 666 C C . SER A 1 84 ? 26.572 12.026 -8.102 1.00 52.44 84 SER A C 1
ATOM 668 O O . SER A 1 84 ? 26.616 10.872 -7.685 1.00 52.44 84 SER A O 1
ATOM 670 N N . ASP A 1 85 ? 27.070 13.047 -7.398 1.00 56.12 85 ASP A N 1
ATOM 671 C CA . ASP A 1 85 ? 27.699 12.925 -6.066 1.00 56.12 85 ASP A CA 1
ATOM 672 C C . ASP A 1 85 ? 26.687 12.601 -4.935 1.00 56.12 85 ASP A C 1
ATOM 674 O O . ASP A 1 85 ? 26.918 12.881 -3.758 1.00 56.12 85 ASP A O 1
ATOM 678 N N . GLY A 1 86 ? 25.534 12.022 -5.272 1.00 54.28 86 GLY A N 1
ATOM 679 C CA . GLY A 1 86 ? 24.469 11.684 -4.335 1.00 54.28 86 GLY A CA 1
ATOM 680 C C . GLY A 1 86 ? 23.343 10.882 -4.993 1.00 54.28 86 GLY A C 1
ATOM 681 O O . GLY A 1 86 ? 23.264 10.839 -6.225 1.00 54.28 86 GLY A O 1
ATOM 682 N N . PRO A 1 87 ? 22.481 10.229 -4.193 1.00 56.72 87 PRO A N 1
ATOM 683 C CA . PRO A 1 87 ? 21.326 9.504 -4.711 1.00 56.72 87 PRO A CA 1
ATOM 684 C C . PRO A 1 87 ? 20.401 10.468 -5.461 1.00 56.72 87 PRO A C 1
ATOM 686 O O . PRO A 1 87 ? 20.111 11.562 -4.970 1.00 56.72 87 PRO A O 1
ATOM 689 N N . ALA A 1 88 ? 19.945 10.073 -6.650 1.00 60.19 88 ALA A N 1
ATOM 690 C CA . ALA A 1 88 ? 18.858 10.791 -7.298 1.00 60.19 88 ALA A CA 1
ATOM 691 C C . ALA A 1 88 ? 17.553 10.327 -6.658 1.00 60.19 88 ALA A C 1
ATOM 693 O O . ALA A 1 88 ? 17.268 9.130 -6.605 1.00 60.19 88 ALA A O 1
ATOM 694 N N . TRP A 1 89 ? 16.791 11.289 -6.150 1.00 63.56 89 TRP A N 1
ATOM 695 C CA . TRP A 1 89 ? 15.453 11.060 -5.633 1.00 63.56 89 TRP A CA 1
ATOM 696 C C . TRP A 1 89 ? 14.508 10.975 -6.824 1.00 63.56 89 TRP A C 1
ATOM 698 O O . TRP A 1 89 ? 14.308 11.973 -7.518 1.00 63.56 89 TRP A O 1
ATOM 708 N N . ASP A 1 90 ? 13.961 9.792 -7.075 1.00 75.75 90 ASP A N 1
ATOM 709 C CA . ASP A 1 90 ? 12.769 9.662 -7.898 1.00 75.75 90 ASP A CA 1
ATOM 710 C C . ASP A 1 90 ? 11.632 9.192 -6.994 1.00 75.75 90 ASP A C 1
ATOM 712 O O . ASP A 1 90 ? 11.482 8.002 -6.728 1.00 75.75 90 ASP A O 1
ATOM 716 N N . ASP A 1 91 ? 10.853 10.151 -6.491 1.00 78.62 91 ASP A N 1
ATOM 717 C CA . ASP A 1 91 ? 9.709 9.885 -5.612 1.00 78.62 91 ASP A CA 1
ATOM 718 C C . ASP A 1 91 ? 8.608 9.071 -6.314 1.00 78.62 91 ASP A C 1
ATOM 720 O O . ASP A 1 91 ? 7.706 8.552 -5.648 1.00 78.62 91 ASP A O 1
ATOM 724 N N . GLU A 1 92 ? 8.677 8.942 -7.645 1.00 87.88 92 GLU A N 1
ATOM 725 C CA . GLU A 1 92 ? 7.804 8.054 -8.399 1.00 87.88 92 GLU A CA 1
ATOM 726 C C . GLU A 1 92 ? 8.270 6.603 -8.378 1.00 87.88 92 GLU A C 1
ATOM 728 O O . GLU A 1 92 ? 7.443 5.761 -8.687 1.00 87.88 92 GLU A O 1
ATOM 733 N N . LEU A 1 93 ? 9.512 6.263 -8.022 1.00 89.81 93 LEU A N 1
ATOM 734 C CA . LEU A 1 93 ? 9.997 4.878 -8.034 1.00 89.81 93 LEU A CA 1
ATOM 735 C C . LEU A 1 93 ? 10.095 4.290 -6.625 1.00 89.81 93 LEU A C 1
ATOM 737 O O . LEU A 1 93 ? 10.598 4.911 -5.687 1.00 89.81 93 LEU A O 1
ATOM 741 N N . GLY A 1 94 ? 9.610 3.061 -6.469 1.00 91.69 94 GLY A N 1
ATOM 742 C CA . GLY A 1 94 ? 9.469 2.485 -5.140 1.00 91.69 94 GLY A CA 1
ATOM 743 C C . GLY A 1 94 ? 8.802 1.121 -5.118 1.00 91.69 94 GLY A C 1
ATOM 744 O O . GLY A 1 94 ? 8.767 0.393 -6.113 1.00 91.69 94 GLY A O 1
ATOM 745 N N . THR A 1 95 ? 8.297 0.776 -3.943 1.00 94.38 95 THR A N 1
ATOM 746 C CA . THR A 1 95 ? 7.525 -0.438 -3.685 1.00 94.38 95 THR A CA 1
ATOM 747 C C . THR A 1 95 ? 6.229 -0.105 -2.971 1.00 94.38 95 THR A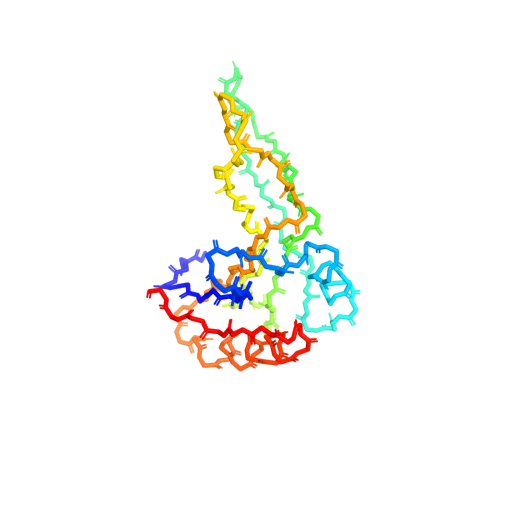 C 1
ATOM 749 O O . THR A 1 95 ? 6.142 0.907 -2.279 1.00 94.38 95 THR A O 1
ATOM 752 N N . VAL A 1 96 ? 5.238 -0.986 -3.076 1.00 96.25 96 VAL A N 1
ATOM 753 C CA . VAL A 1 96 ? 4.077 -0.948 -2.179 1.00 96.25 96 VAL A CA 1
ATOM 754 C C . VAL A 1 96 ? 4.312 -1.958 -1.068 1.00 96.25 96 VAL A C 1
ATOM 756 O O . VAL A 1 96 ? 4.484 -3.144 -1.341 1.00 96.25 96 VAL A O 1
ATOM 759 N N . THR A 1 97 ? 4.303 -1.504 0.177 1.00 95.94 97 THR A N 1
ATOM 760 C CA . THR A 1 97 ? 4.380 -2.377 1.348 1.00 95.94 97 THR A CA 1
ATOM 761 C C . THR A 1 97 ? 2.984 -2.625 1.890 1.00 95.94 97 THR A C 1
ATOM 763 O O . THR A 1 97 ? 2.226 -1.687 2.142 1.00 95.94 97 THR A O 1
ATOM 766 N N . ALA A 1 98 ? 2.652 -3.899 2.077 1.00 96.12 98 ALA A N 1
ATOM 767 C CA . ALA A 1 98 ? 1.408 -4.364 2.664 1.00 96.12 98 ALA A CA 1
ATOM 768 C C . ALA A 1 98 ? 1.680 -4.960 4.050 1.00 96.12 98 ALA A C 1
ATOM 770 O O . ALA A 1 98 ? 2.321 -5.999 4.174 1.00 96.12 98 ALA A O 1
ATOM 771 N N . ASN A 1 99 ? 1.180 -4.321 5.102 1.00 95.19 99 ASN A N 1
ATOM 772 C CA . ASN A 1 99 ? 1.201 -4.860 6.459 1.00 95.19 99 ASN A CA 1
ATOM 773 C C . ASN A 1 99 ? -0.109 -5.578 6.759 1.00 95.19 99 ASN A C 1
ATOM 775 O O . ASN A 1 99 ? -1.166 -5.112 6.334 1.00 95.19 99 ASN A O 1
ATOM 779 N N . TYR A 1 100 ? -0.053 -6.636 7.564 1.00 95.06 100 TYR A N 1
ATOM 780 C CA . TYR A 1 100 ? -1.239 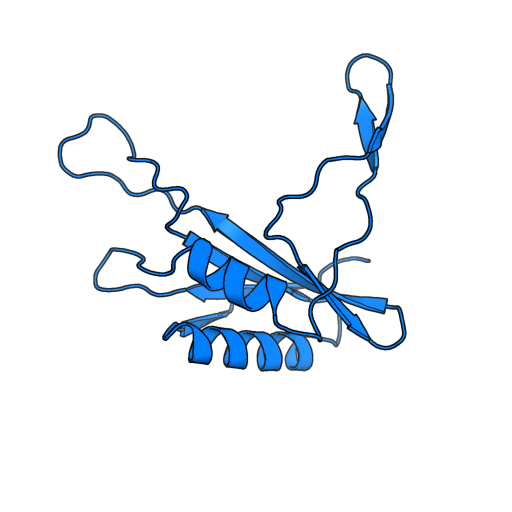-7.392 7.968 1.00 95.06 100 TYR A CA 1
ATOM 781 C C . TYR A 1 100 ? -1.340 -7.587 9.484 1.00 95.06 100 TYR A C 1
ATOM 783 O O . TYR A 1 100 ? -0.343 -7.671 10.213 1.00 95.06 100 TYR A O 1
ATOM 791 N N . ALA A 1 101 ? -2.580 -7.651 9.960 1.00 93.75 101 ALA A N 1
ATOM 792 C CA . ALA A 1 101 ? -2.934 -8.066 11.308 1.00 93.75 101 ALA A CA 1
ATOM 793 C C . ALA A 1 101 ? -2.740 -9.583 11.485 1.00 93.75 101 ALA A C 1
ATOM 795 O O . ALA A 1 101 ? -2.662 -10.333 10.511 1.00 93.75 101 ALA A O 1
ATOM 796 N N . LEU A 1 102 ? -2.653 -10.048 12.738 1.00 90.06 102 LEU A N 1
ATOM 797 C CA . LEU A 1 102 ? -2.561 -11.485 13.027 1.00 90.06 102 LEU A CA 1
ATOM 798 C C . LEU A 1 102 ? -3.744 -12.221 12.380 1.00 90.06 102 LEU A C 1
ATOM 800 O O . LEU A 1 102 ? -4.850 -11.706 12.415 1.00 90.06 102 LEU A O 1
ATOM 804 N N . GLU A 1 103 ? -3.508 -13.412 11.828 1.00 92.50 103 GLU A N 1
ATOM 805 C CA . GLU A 1 103 ? -4.540 -14.273 11.208 1.00 92.50 103 GLU A CA 1
ATOM 806 C C . GLU A 1 103 ? -5.124 -13.758 9.876 1.00 92.50 103 GLU A C 1
ATOM 808 O O . GLU A 1 103 ? -5.877 -14.479 9.229 1.00 92.50 103 GLU A O 1
ATOM 813 N N . HIS A 1 104 ? -4.727 -12.568 9.409 1.00 95.06 104 HIS A N 1
ATOM 814 C CA . HIS A 1 104 ? -5.221 -11.976 8.156 1.00 95.06 104 HIS A CA 1
ATOM 815 C C . HIS A 1 104 ? -4.201 -11.981 7.011 1.00 95.06 104 HIS A C 1
ATOM 817 O O . HIS A 1 104 ? -4.432 -11.358 5.974 1.00 95.06 104 HIS A O 1
ATOM 823 N N . GLU A 1 105 ? -3.084 -12.694 7.177 1.00 94.94 105 GLU A N 1
ATOM 824 C CA . GLU A 1 105 ? -2.016 -12.770 6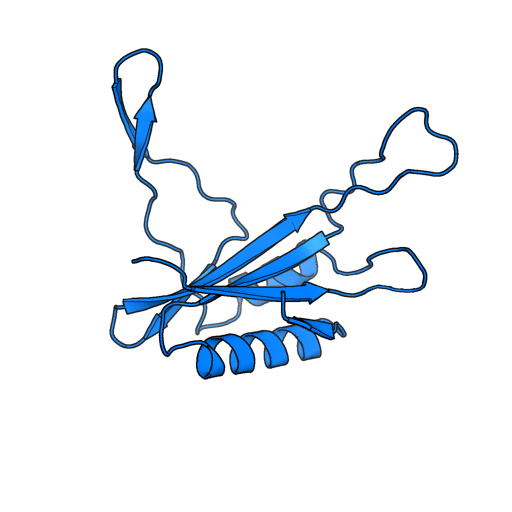.177 1.00 94.94 105 GLU A CA 1
ATOM 825 C C .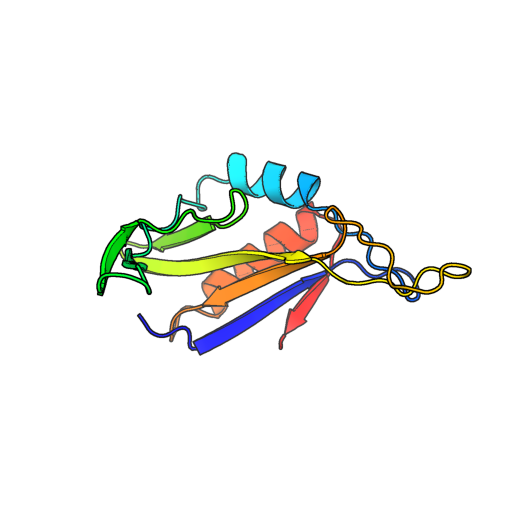 GLU A 1 105 ? -2.532 -13.240 4.815 1.00 94.94 105 GLU A C 1
ATOM 827 O O . GLU A 1 105 ? -2.286 -12.567 3.822 1.00 94.94 105 GLU A O 1
ATOM 832 N N . ASP A 1 106 ? -3.285 -14.343 4.753 1.00 95.56 106 ASP A N 1
ATOM 833 C CA . ASP A 1 106 ? -3.743 -14.905 3.475 1.00 95.56 106 ASP A CA 1
ATOM 834 C C . ASP A 1 106 ? -4.690 -13.960 2.722 1.00 95.56 106 ASP A C 1
ATOM 836 O O . ASP A 1 106 ? -4.643 -13.876 1.493 1.00 95.56 106 ASP A O 1
ATOM 840 N N . HIS A 1 107 ? -5.517 -13.201 3.449 1.00 95.44 107 HIS A N 1
ATOM 841 C CA . HIS A 1 107 ? -6.418 -12.223 2.843 1.00 95.44 107 HIS A CA 1
ATOM 842 C C . HIS A 1 107 ? -5.622 -11.047 2.267 1.00 95.44 107 HIS A C 1
ATOM 844 O O . HIS A 1 107 ? -5.728 -10.747 1.079 1.00 95.44 107 HIS A O 1
ATOM 850 N N . VAL A 1 108 ? -4.752 -10.436 3.076 1.00 96.19 108 VAL A N 1
ATOM 851 C CA . VAL A 1 108 ? -3.907 -9.322 2.623 1.00 96.19 108 VAL A CA 1
ATOM 852 C C . VAL A 1 108 ? -2.977 -9.765 1.491 1.00 96.19 108 VAL A C 1
ATOM 854 O O . VAL A 1 108 ? -2.792 -9.015 0.535 1.00 96.19 108 VAL A O 1
ATOM 857 N N . ARG A 1 109 ? -2.444 -10.993 1.546 1.00 96.31 109 ARG A N 1
ATOM 858 C CA . ARG A 1 109 ? -1.628 -11.586 0.480 1.00 96.31 109 ARG A CA 1
ATOM 859 C C . ARG A 1 109 ? -2.417 -11.729 -0.815 1.00 96.31 109 ARG A C 1
ATOM 861 O O . ARG A 1 109 ? -1.918 -11.293 -1.841 1.00 96.31 109 ARG A O 1
ATOM 868 N N . SER A 1 110 ? -3.639 -12.260 -0.772 1.00 96.38 110 SER A N 1
ATOM 869 C CA . SER A 1 110 ? -4.478 -12.423 -1.973 1.00 96.38 110 SER A CA 1
ATOM 870 C C . SER A 1 110 ? -4.736 -11.084 -2.679 1.00 96.38 110 SER A C 1
ATOM 872 O O . SER A 1 110 ? -4.637 -10.986 -3.902 1.00 96.38 110 SER A O 1
ATOM 874 N N . ILE A 1 111 ? -4.998 -10.026 -1.906 1.00 96.75 111 ILE A N 1
ATOM 875 C CA . ILE A 1 111 ? -5.167 -8.665 -2.434 1.00 96.75 111 ILE A CA 1
ATOM 876 C C . ILE A 1 111 ? -3.841 -8.105 -2.968 1.00 96.75 111 ILE A C 1
ATOM 878 O O . ILE A 1 111 ? -3.792 -7.529 -4.055 1.00 96.75 111 ILE A O 1
ATOM 882 N N . ALA A 1 112 ? -2.733 -8.328 -2.259 1.00 96.62 112 ALA A N 1
ATOM 883 C CA . ALA A 1 112 ? -1.411 -7.909 -2.716 1.00 96.62 112 ALA A CA 1
ATOM 884 C C . ALA A 1 112 ? -0.980 -8.618 -4.017 1.00 96.62 112 ALA A C 1
ATOM 886 O O . ALA A 1 112 ? -0.378 -7.983 -4.881 1.00 96.62 112 ALA A O 1
ATOM 887 N N . GLU A 1 113 ? -1.318 -9.900 -4.191 1.00 97.19 113 GLU A N 1
ATOM 888 C CA . GLU A 1 113 ? -1.095 -10.669 -5.424 1.00 97.19 113 GLU A CA 1
ATOM 889 C C . GLU A 1 113 ? -1.903 -10.099 -6.597 1.00 97.19 113 GLU A C 1
ATOM 891 O O . GLU A 1 113 ? -1.363 -9.932 -7.695 1.00 97.19 113 GLU A O 1
ATOM 896 N N . LEU A 1 114 ? -3.169 -9.732 -6.363 1.00 96.50 114 LEU A N 1
ATOM 897 C CA . LEU A 1 114 ? -3.998 -9.054 -7.360 1.00 96.50 114 LEU A CA 1
ATOM 898 C C . LEU A 1 114 ? -3.356 -7.732 -7.801 1.00 96.50 114 LEU A C 1
ATOM 900 O O . LEU A 1 114 ? -3.190 -7.491 -8.998 1.00 96.50 114 LEU A O 1
ATOM 904 N N . PHE A 1 115 ? -2.948 -6.891 -6.850 1.00 96.50 115 PHE A N 1
ATOM 905 C CA . PHE A 1 115 ? -2.314 -5.608 -7.157 1.00 96.50 115 PHE A CA 1
ATOM 906 C C . PHE A 1 115 ? -0.972 -5.779 -7.870 1.00 96.50 115 PHE A C 1
ATOM 908 O O . PHE A 1 115 ? -0.709 -5.070 -8.843 1.00 96.50 115 PHE A O 1
ATOM 915 N N . ALA A 1 116 ? -0.150 -6.744 -7.452 1.00 96.31 116 ALA A N 1
ATOM 916 C CA . ALA A 1 116 ? 1.088 -7.084 -8.145 1.00 96.31 116 ALA A CA 1
ATOM 917 C C . ALA A 1 116 ? 0.816 -7.469 -9.608 1.00 96.31 116 ALA A C 1
ATOM 919 O O . ALA A 1 116 ? 1.462 -6.937 -10.512 1.00 96.31 116 ALA A O 1
ATOM 920 N N . SER A 1 117 ? -0.208 -8.292 -9.860 1.00 96.50 117 SER A N 1
ATOM 921 C CA . SER A 1 117 ? -0.608 -8.661 -11.220 1.00 96.50 117 SER A CA 1
ATOM 922 C C . SER A 1 117 ? -1.080 -7.463 -12.051 1.00 96.50 117 SER A C 1
ATOM 924 O O . SER A 1 117 ? -0.730 -7.381 -13.227 1.00 96.50 117 SER A O 1
ATOM 926 N N . ILE A 1 118 ? -1.862 -6.539 -11.480 1.00 95.81 118 ILE A N 1
ATOM 927 C CA . ILE A 1 118 ? -2.341 -5.333 -12.186 1.00 95.81 118 ILE A CA 1
ATOM 928 C C . ILE A 1 118 ? -1.166 -4.422 -12.565 1.00 95.81 118 ILE A C 1
ATOM 930 O O . ILE A 1 118 ? -1.158 -3.827 -13.644 1.00 95.81 118 ILE A O 1
ATOM 934 N N . MET A 1 119 ? -0.165 -4.322 -11.690 1.00 94.75 119 MET A N 1
ATOM 935 C CA . MET A 1 119 ? 1.003 -3.461 -11.885 1.00 94.75 119 MET A CA 1
ATOM 936 C C . MET A 1 119 ? 2.121 -4.116 -12.711 1.00 94.75 119 MET A C 1
ATOM 938 O O . MET A 1 119 ? 3.148 -3.472 -12.946 1.00 94.75 119 MET A O 1
ATOM 942 N N . ASP A 1 120 ? 1.930 -5.359 -13.173 1.00 95.56 120 ASP A N 1
ATOM 943 C CA . ASP A 1 120 ? 2.975 -6.172 -13.814 1.00 95.56 120 ASP A CA 1
ATOM 944 C C . ASP A 1 120 ? 4.250 -6.181 -12.948 1.00 95.56 120 ASP A C 1
ATOM 946 O O . ASP A 1 120 ? 5.334 -5.759 -13.368 1.00 95.56 120 ASP A O 1
ATOM 950 N N . ALA A 1 121 ? 4.049 -6.548 -11.683 1.00 95.38 121 ALA A N 1
ATOM 951 C CA . ALA A 1 121 ? 5.011 -6.548 -10.592 1.00 95.38 121 ALA A CA 1
ATOM 952 C C . ALA A 1 121 ? 5.003 -7.909 -9.875 1.00 95.38 121 ALA A C 1
ATOM 954 O O . ALA A 1 121 ? 4.159 -8.771 -10.120 1.00 95.38 121 ALA A O 1
ATOM 955 N N . GLU A 1 122 ? 5.949 -8.096 -8.966 1.00 95.69 122 GLU A N 1
ATOM 956 C CA . GLU A 1 122 ? 6.124 -9.305 -8.169 1.00 95.69 122 GLU A CA 1
ATOM 957 C C . GLU A 1 122 ? 5.773 -9.033 -6.704 1.00 95.69 122 GLU A C 1
ATOM 959 O O . GLU A 1 122 ? 6.007 -7.934 -6.192 1.00 95.69 122 GLU A O 1
ATOM 964 N N . LEU A 1 123 ? 5.246 -10.050 -6.019 1.00 94.88 123 LEU A N 1
ATOM 965 C CA . LEU A 1 123 ? 5.059 -10.036 -4.571 1.00 94.88 123 LEU A CA 1
ATOM 966 C C . LEU A 1 123 ? 6.229 -10.754 -3.891 1.00 94.88 123 LEU A C 1
ATOM 968 O O . LEU A 1 123 ? 6.538 -11.902 -4.210 1.00 94.88 123 LEU A O 1
ATOM 972 N N . VAL A 1 124 ? 6.851 -10.089 -2.925 1.00 92.69 124 VAL A N 1
ATOM 973 C CA . VAL A 1 124 ? 7.969 -10.596 -2.129 1.00 92.69 124 VAL A CA 1
ATOM 974 C C . VAL A 1 124 ? 7.564 -10.655 -0.661 1.00 92.69 124 VAL A C 1
ATOM 976 O O . VAL A 1 124 ? 6.946 -9.730 -0.136 1.00 92.69 124 VAL A O 1
ATOM 979 N N . LEU A 1 125 ? 7.902 -11.765 -0.007 1.00 85.56 125 LEU A N 1
ATOM 980 C CA . LEU A 1 125 ? 7.740 -11.942 1.435 1.00 85.56 125 LEU A CA 1
ATOM 981 C C . LEU A 1 125 ? 8.974 -11.360 2.139 1.00 85.56 125 LEU A C 1
ATOM 983 O O . LEU A 1 125 ? 10.093 -11.707 1.754 1.00 85.56 125 LEU A O 1
ATOM 987 N N . ASP A 1 126 ? 8.763 -10.484 3.125 1.00 72.25 126 ASP A N 1
ATOM 988 C CA . ASP A 1 126 ? 9.832 -9.931 3.975 1.00 72.25 126 ASP A CA 1
ATOM 989 C C . ASP A 1 126 ? 10.229 -10.878 5.122 1.00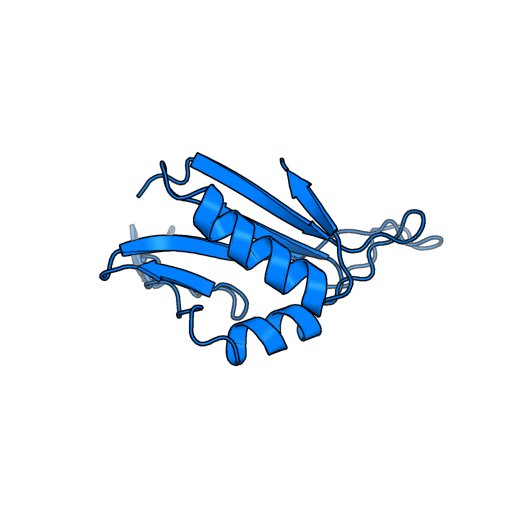 72.25 126 ASP A C 1
ATOM 991 O O . ASP A 1 126 ? 9.348 -11.600 5.649 1.00 72.25 126 ASP A O 1
#